Protein AF-A0A947NKS9-F1 (afdb_monomer_lite)

Structure (mmCIF, N/CA/C/O backbone):
data_AF-A0A947NKS9-F1
#
_entry.id   AF-A0A947NKS9-F1
#
loop_
_atom_site.group_PDB
_atom_site.id
_atom_site.type_symbol
_atom_site.label_atom_id
_atom_site.label_alt_id
_atom_site.label_comp_id
_atom_site.label_asym_id
_atom_site.label_entity_id
_atom_site.label_seq_id
_atom_site.pdbx_PDB_ins_code
_atom_site.Cartn_x
_atom_site.Cartn_y
_atom_site.Cartn_z
_atom_site.occupancy
_atom_site.B_iso_or_equiv
_atom_site.auth_seq_id
_ato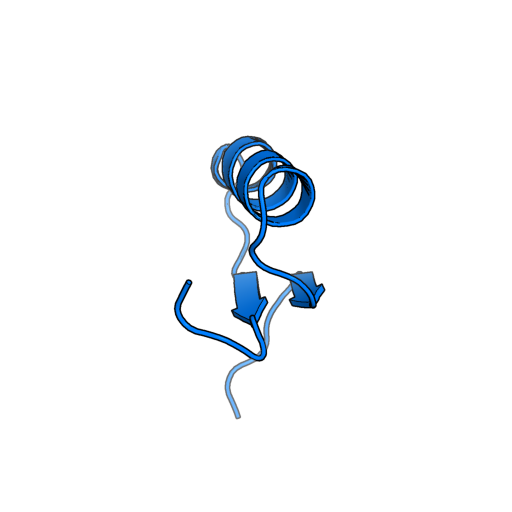m_site.auth_comp_id
_atom_site.auth_asym_id
_atom_site.auth_atom_id
_atom_site.pdbx_PDB_model_num
ATOM 1 N N . MET A 1 1 ? -13.737 -15.512 1.886 1.00 70.12 1 MET A N 1
ATOM 2 C CA . MET A 1 1 ? -13.044 -14.599 0.947 1.00 70.12 1 MET A CA 1
ATOM 3 C C . MET A 1 1 ? -12.532 -13.416 1.756 1.00 70.12 1 MET A C 1
ATOM 5 O O . MET A 1 1 ? -13.256 -12.994 2.649 1.00 70.12 1 MET A O 1
ATOM 9 N N . LYS A 1 2 ? -11.301 -12.934 1.532 1.00 77.56 2 LYS A N 1
ATOM 10 C CA . LYS A 1 2 ? -10.834 -11.703 2.196 1.00 77.56 2 LYS A CA 1
ATOM 11 C C . LYS A 1 2 ? -11.498 -10.507 1.517 1.00 77.56 2 LYS A C 1
ATOM 13 O O . LYS A 1 2 ? -11.460 -10.415 0.294 1.00 77.56 2 LYS A O 1
ATOM 18 N N . GLN A 1 3 ? -12.128 -9.650 2.309 1.00 90.94 3 GLN A N 1
ATOM 19 C CA . GLN A 1 3 ? -12.709 -8.396 1.851 1.00 90.94 3 GLN A CA 1
ATOM 20 C C . GLN A 1 3 ? -11.678 -7.297 2.116 1.00 90.94 3 GLN A C 1
ATOM 22 O O . GLN A 1 3 ? -11.060 -7.293 3.179 1.00 90.94 3 GLN A O 1
ATOM 27 N N . TYR A 1 4 ? -11.453 -6.442 1.126 1.00 96.00 4 TYR A N 1
ATOM 28 C CA . TYR A 1 4 ? -10.564 -5.292 1.224 1.00 96.00 4 TYR A CA 1
ATOM 29 C C .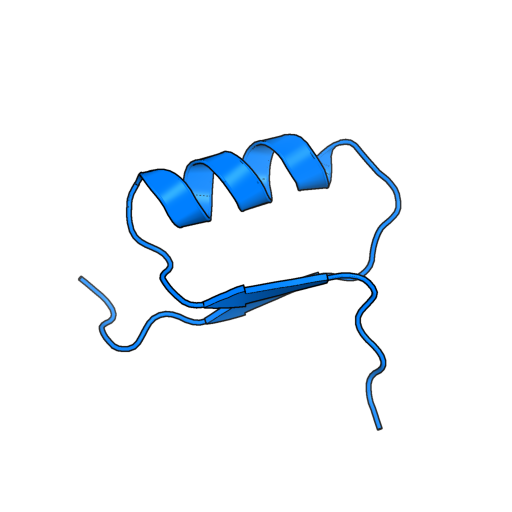 TYR A 1 4 ? -11.400 -4.036 1.028 1.00 96.00 4 TYR A C 1
ATOM 31 O O . TYR A 1 4 ? -12.254 -4.005 0.141 1.00 96.00 4 TYR A O 1
ATOM 39 N N . ASP A 1 5 ? -11.140 -3.014 1.833 1.00 97.19 5 ASP A N 1
ATOM 40 C CA . ASP A 1 5 ? -11.769 -1.702 1.689 1.00 97.19 5 ASP A CA 1
ATOM 41 C C . ASP A 1 5 ? -11.211 -0.971 0.461 1.00 97.19 5 ASP A C 1
ATOM 43 O O . ASP A 1 5 ? -11.934 -0.252 -0.226 1.00 97.19 5 ASP A O 1
ATOM 47 N N . VAL A 1 6 ? -9.920 -1.177 0.166 1.00 97.31 6 VAL A N 1
ATOM 48 C CA . VAL A 1 6 ? -9.219 -0.565 -0.970 1.00 97.31 6 VAL A CA 1
ATOM 49 C C . VAL A 1 6 ? -8.283 -1.573 -1.637 1.00 97.31 6 VAL A C 1
ATOM 51 O O . VAL A 1 6 ? -7.539 -2.296 -0.973 1.00 97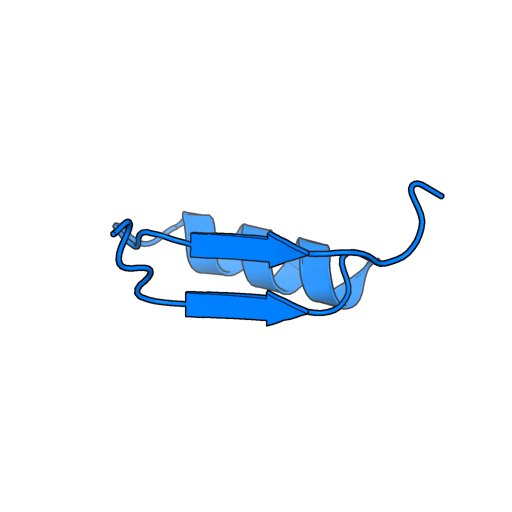.31 6 VAL A O 1
ATOM 54 N N . VAL A 1 7 ? -8.275 -1.579 -2.970 1.00 97.19 7 VAL A N 1
ATOM 55 C CA . VAL A 1 7 ? -7.284 -2.294 -3.781 1.00 97.19 7 VAL A CA 1
ATOM 56 C C . VAL A 1 7 ? -6.565 -1.292 -4.678 1.00 97.19 7 VAL A C 1
ATOM 58 O O . VAL A 1 7 ? -7.212 -0.522 -5.384 1.00 97.19 7 VAL A O 1
ATOM 61 N N . ILE A 1 8 ? -5.234 -1.310 -4.651 1.00 97.62 8 ILE A N 1
ATOM 62 C CA . ILE A 1 8 ? -4.364 -0.471 -5.480 1.00 97.62 8 ILE A CA 1
ATOM 63 C C . ILE A 1 8 ? -3.652 -1.380 -6.490 1.00 97.62 8 ILE A C 1
ATOM 65 O O . ILE A 1 8 ? -3.101 -2.413 -6.109 1.00 97.62 8 ILE A O 1
ATOM 69 N N . ILE A 1 9 ? -3.673 -1.006 -7.772 1.00 96.56 9 ILE A N 1
ATOM 70 C CA . ILE A 1 9 ? -3.009 -1.731 -8.867 1.00 96.56 9 ILE A CA 1
ATOM 71 C C . ILE A 1 9 ? -1.940 -0.810 -9.469 1.00 96.56 9 ILE A C 1
ATOM 73 O O . ILE A 1 9 ? -2.260 0.288 -9.921 1.00 96.56 9 ILE A O 1
ATOM 77 N N . GLY A 1 10 ? -0.692 -1.274 -9.455 1.00 95.94 10 GLY A N 1
ATOM 78 C CA . GLY A 1 10 ? 0.532 -0.501 -9.665 1.00 95.94 10 GLY A CA 1
ATOM 79 C C . GLY A 1 10 ? 1.161 -0.122 -8.320 1.00 95.94 10 GLY A C 1
ATOM 80 O O . GLY A 1 10 ? 0.601 0.690 -7.592 1.00 95.94 10 GLY A O 1
ATOM 81 N N . GLY A 1 11 ? 2.306 -0.718 -7.989 1.00 95.06 11 GLY A N 1
ATOM 82 C CA . GLY A 1 11 ? 3.114 -0.531 -6.779 1.00 95.06 11 GLY A CA 1
ATOM 83 C C . GLY A 1 11 ? 4.381 0.306 -6.962 1.00 95.06 11 GLY A C 1
ATOM 84 O O . GLY A 1 11 ? 5.127 0.468 -5.998 1.00 95.06 11 GLY A O 1
ATOM 85 N N . GLY A 1 12 ? 4.594 0.906 -8.137 1.00 94.12 12 GLY A N 1
ATOM 86 C CA . GLY A 1 12 ? 5.600 1.956 -8.322 1.00 94.12 12 GLY A CA 1
ATOM 87 C C . GLY A 1 12 ? 5.392 3.185 -7.412 1.00 94.12 12 GLY A C 1
ATOM 88 O O . GLY A 1 12 ? 4.495 3.232 -6.568 1.00 94.12 12 GLY A O 1
ATOM 89 N N . VAL A 1 13 ? 6.198 4.237 -7.605 1.00 95.69 13 VAL A N 1
ATOM 90 C CA . VAL A 1 13 ? 6.286 5.409 -6.696 1.00 95.69 13 VAL A CA 1
ATOM 91 C C . VAL A 1 13 ? 4.923 5.971 -6.277 1.00 95.69 13 VAL A C 1
ATOM 93 O O . VAL A 1 13 ? 4.691 6.237 -5.096 1.00 95.69 13 VAL A O 1
ATOM 96 N N . ILE A 1 14 ? 4.006 6.139 -7.230 1.00 96.88 14 ILE A N 1
ATOM 97 C CA . ILE A 1 14 ? 2.678 6.699 -6.963 1.00 96.88 14 ILE A CA 1
ATOM 98 C C . ILE A 1 14 ? 1.811 5.723 -6.163 1.00 96.88 14 ILE A C 1
ATOM 100 O O . ILE A 1 14 ? 1.235 6.120 -5.153 1.00 96.88 14 ILE A O 1
ATOM 104 N N . GLY A 1 15 ? 1.759 4.449 -6.554 1.00 97.06 15 GLY A N 1
ATOM 105 C CA . GLY A 1 15 ? 0.987 3.429 -5.846 1.00 97.06 15 GLY A CA 1
ATOM 106 C C . GLY A 1 15 ? 1.450 3.224 -4.409 1.00 97.06 15 GLY A C 1
ATOM 107 O O . GLY A 1 15 ? 0.634 3.214 -3.485 1.00 97.06 15 GLY A O 1
ATOM 108 N N . ALA A 1 16 ? 2.768 3.171 -4.203 1.00 96.38 16 ALA A N 1
ATOM 109 C CA . ALA A 1 16 ? 3.370 3.114 -2.877 1.00 96.38 16 ALA A CA 1
ATOM 110 C C . ALA A 1 16 ? 3.064 4.371 -2.045 1.00 96.38 16 ALA A C 1
ATOM 112 O O . ALA A 1 16 ? 2.764 4.264 -0.856 1.00 96.38 16 ALA A O 1
ATOM 113 N N . SER A 1 17 ? 3.086 5.561 -2.658 1.00 98.19 17 SER A N 1
ATOM 114 C CA . SER A 1 17 ? 2.747 6.816 -1.971 1.00 98.19 17 SER A CA 1
ATOM 115 C C . SER A 1 17 ? 1.275 6.860 -1.551 1.00 98.19 17 SER A C 1
ATOM 117 O O . SER A 1 17 ? 0.966 7.295 -0.443 1.00 98.19 17 SER A O 1
ATOM 119 N N . ILE A 1 18 ? 0.369 6.350 -2.389 1.00 97.94 18 ILE A N 1
ATOM 120 C CA . ILE A 1 18 ? -1.056 6.221 -2.058 1.00 97.94 18 ILE A CA 1
ATOM 121 C C . ILE A 1 18 ? -1.246 5.224 -0.909 1.00 97.94 18 ILE A C 1
ATOM 123 O O . ILE A 1 18 ? 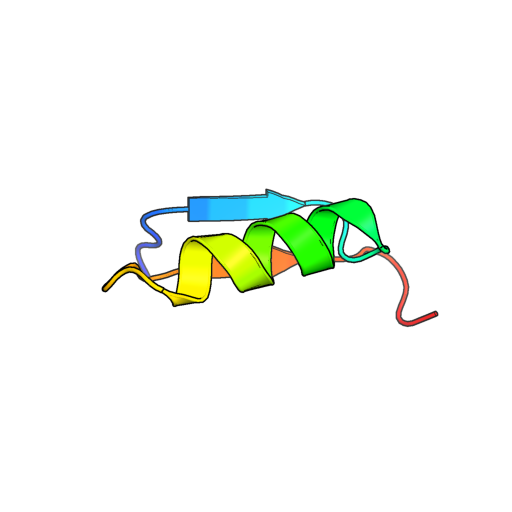-1.907 5.551 0.074 1.00 97.94 18 ILE A O 1
ATOM 127 N N . ALA A 1 19 ? -0.630 4.038 -0.982 1.00 97.81 19 ALA A N 1
ATOM 128 C CA . ALA A 1 19 ? -0.702 3.039 0.087 1.00 97.81 19 ALA A CA 1
ATOM 129 C C . ALA A 1 19 ? -0.159 3.586 1.420 1.00 97.81 19 ALA A C 1
ATOM 131 O O . ALA A 1 19 ? -0.749 3.363 2.476 1.00 97.81 19 ALA A O 1
ATOM 132 N N . ARG A 1 20 ? 0.938 4.352 1.368 1.00 97.81 20 ARG A N 1
ATOM 133 C CA . ARG A 1 20 ? 1.556 5.032 2.516 1.00 97.81 20 ARG A CA 1
ATOM 134 C C . ARG A 1 20 ? 0.62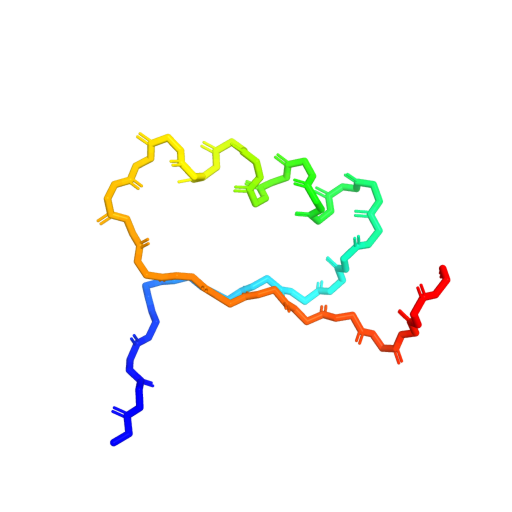6 6.062 3.156 1.00 97.81 20 ARG A C 1
ATOM 136 O O . ARG A 1 20 ? 0.581 6.149 4.379 1.00 97.81 20 ARG A O 1
ATOM 143 N N . GLU A 1 21 ? -0.097 6.847 2.364 1.00 98.06 21 GLU A N 1
ATOM 144 C CA . GLU A 1 21 ? -1.038 7.823 2.921 1.00 98.06 21 GLU A CA 1
ATOM 145 C C . GLU A 1 21 ? -2.270 7.121 3.508 1.00 98.06 21 GLU A C 1
ATOM 147 O O . GLU A 1 21 ? -2.702 7.427 4.621 1.00 98.06 21 GLU A O 1
ATOM 152 N N . LEU A 1 22 ? -2.790 6.106 2.811 1.00 97.81 22 LEU A N 1
ATOM 153 C CA . LEU A 1 22 ? -3.947 5.334 3.264 1.00 97.81 22 LEU A CA 1
ATOM 154 C C . LEU A 1 22 ? -3.654 4.466 4.496 1.00 97.81 22 LEU A C 1
ATOM 156 O O . LEU A 1 22 ? -4.571 4.190 5.271 1.00 97.81 22 LEU A O 1
ATOM 160 N N . SER A 1 23 ? -2.392 4.106 4.755 1.00 96.56 23 SER A N 1
ATOM 161 C CA . SER A 1 23 ? -2.012 3.349 5.956 1.00 96.56 23 SER A CA 1
ATOM 162 C C . SER A 1 23 ? -2.238 4.116 7.264 1.00 96.56 23 SER A C 1
ATOM 164 O O . SER A 1 23 ? -2.139 3.533 8.341 1.00 96.56 23 SER A O 1
ATOM 166 N N . ARG A 1 24 ? -2.510 5.428 7.200 1.00 98.12 24 ARG A N 1
ATOM 167 C CA . ARG A 1 24 ? -2.856 6.259 8.366 1.00 98.12 24 ARG A CA 1
ATOM 168 C C . ARG A 1 24 ? -4.274 5.986 8.881 1.00 98.12 24 ARG A C 1
ATOM 170 O O . ARG A 1 24 ? -4.607 6.396 9.991 1.00 98.12 24 ARG A O 1
ATOM 177 N N . TYR A 1 25 ? -5.096 5.297 8.093 1.00 97.81 25 TYR A N 1
ATOM 178 C CA . TYR A 1 25 ? -6.467 4.932 8.428 1.00 97.81 25 TYR A CA 1
ATOM 179 C C . TYR A 1 25 ? -6.560 3.450 8.801 1.00 97.81 25 TYR A C 1
ATOM 181 O O . TYR A 1 25 ? -5.729 2.630 8.416 1.00 97.81 25 TYR A O 1
ATOM 189 N N . LYS A 1 26 ? -7.615 3.077 9.532 1.00 96.50 26 LYS A N 1
ATOM 190 C CA . LYS A 1 26 ? -7.888 1.678 9.891 1.00 96.50 26 LYS A CA 1
ATOM 191 C C . 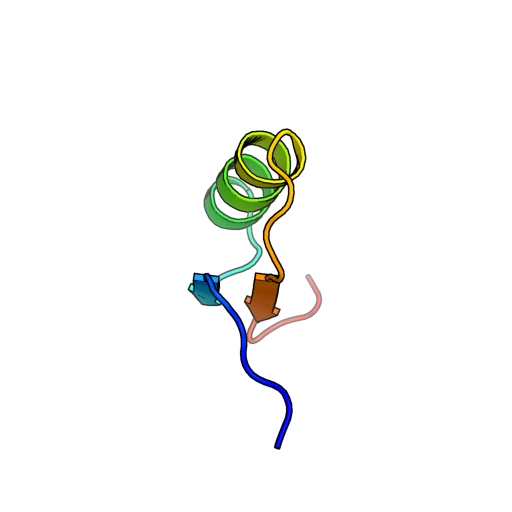LYS A 1 26 ? -8.640 0.966 8.759 1.00 96.50 26 LYS A C 1
ATOM 193 O O . LYS A 1 26 ? -9.796 0.592 8.929 1.00 96.50 26 LYS A O 1
ATOM 198 N N . LEU A 1 27 ? -7.980 0.833 7.611 1.00 96.31 27 LEU A N 1
ATOM 199 C CA . LEU A 1 27 ? -8.496 0.185 6.404 1.00 96.31 27 LEU A CA 1
ATOM 200 C C . LEU A 1 27 ? -7.745 -1.120 6.133 1.00 96.31 27 LEU A C 1
ATOM 202 O O . LEU A 1 27 ? -6.535 -1.222 6.341 1.00 96.31 27 LEU A O 1
ATOM 206 N N . SER A 1 28 ? -8.464 -2.113 5.630 1.00 96.50 28 SER A N 1
ATOM 207 C CA . SER A 1 28 ? -7.889 -3.306 5.023 1.00 96.50 28 SER A CA 1
ATOM 208 C C . SER A 1 28 ? -7.584 -3.020 3.551 1.00 96.50 28 SER A C 1
ATOM 210 O O . SER A 1 28 ? -8.478 -2.689 2.773 1.00 96.50 28 SER A O 1
ATOM 212 N N . MET A 1 29 ? -6.316 -3.131 3.148 1.00 96.38 29 MET A N 1
ATOM 213 C CA . MET A 1 29 ? -5.896 -2.816 1.777 1.00 96.38 29 MET A CA 1
ATOM 214 C C . MET A 1 29 ? -4.984 -3.875 1.158 1.00 96.38 29 MET A C 1
ATOM 216 O O . MET A 1 29 ? -4.264 -4.581 1.868 1.00 96.38 29 MET A O 1
ATOM 220 N N . ALA A 1 30 ? -5.018 -3.961 -0.172 1.00 96.38 30 ALA A N 1
ATOM 221 C CA . ALA A 1 30 ? -4.097 -4.751 -0.981 1.00 96.38 30 ALA A CA 1
ATOM 222 C C . ALA A 1 30 ? -3.443 -3.864 -2.050 1.00 96.38 30 ALA A C 1
ATOM 224 O O . ALA A 1 30 ? -4.128 -3.077 -2.702 1.00 96.38 30 ALA A O 1
ATOM 225 N N . LEU A 1 31 ? -2.131 -4.010 -2.228 1.00 96.69 31 LEU A N 1
ATOM 226 C CA . LEU A 1 31 ? -1.354 -3.374 -3.289 1.00 96.69 31 LEU A CA 1
ATOM 227 C C . LEU A 1 31 ? -0.819 -4.475 -4.203 1.00 96.69 31 LEU A C 1
ATOM 229 O O . LEU A 1 31 ? -0.190 -5.415 -3.719 1.00 96.69 31 LEU A O 1
ATOM 233 N N . PHE A 1 32 ? -1.077 -4.360 -5.500 1.00 95.81 32 PHE A N 1
ATOM 234 C CA . PHE A 1 32 ? -0.586 -5.284 -6.516 1.00 95.81 32 PHE A CA 1
ATOM 235 C C . PHE A 1 32 ? 0.341 -4.545 -7.471 1.00 95.81 32 PHE A C 1
ATOM 237 O O . PHE A 1 32 ? -0.024 -3.489 -7.975 1.00 95.81 32 PHE A O 1
ATOM 244 N N . GLU A 1 33 ? 1.499 -5.121 -7.765 1.00 96.19 33 GLU A N 1
ATOM 245 C CA . GLU A 1 33 ? 2.363 -4.703 -8.867 1.00 96.19 33 GLU A CA 1
ATOM 246 C C . GLU A 1 33 ? 2.613 -5.915 -9.763 1.00 96.19 33 GLU A C 1
ATOM 248 O O . GLU A 1 33 ? 2.642 -7.054 -9.294 1.00 96.19 33 GLU A O 1
ATOM 253 N N . LYS A 1 34 ? 2.707 -5.667 -11.068 1.00 92.38 34 LYS A N 1
ATOM 254 C CA . LYS A 1 34 ? 2.977 -6.694 -12.068 1.00 92.38 34 LYS A CA 1
ATOM 255 C C . LYS A 1 34 ? 4.422 -7.188 -11.984 1.00 92.38 34 LYS A C 1
ATOM 257 O O . LYS A 1 34 ? 4.663 -8.354 -12.282 1.00 92.38 34 LYS A O 1
ATOM 262 N N . GLU A 1 35 ? 5.352 -6.312 -11.621 1.00 86.88 35 GLU A N 1
ATOM 263 C CA . GLU A 1 35 ? 6.794 -6.575 -11.595 1.00 86.88 35 GLU A CA 1
ATOM 264 C C . GLU A 1 35 ? 7.374 -6.293 -10.197 1.00 86.88 35 GLU A C 1
ATOM 266 O O . GLU A 1 35 ? 6.843 -5.486 -9.444 1.00 86.88 35 GLU A O 1
ATOM 271 N N . GLU A 1 36 ? 8.422 -7.007 -9.789 1.00 73.81 36 GLU A N 1
ATOM 272 C CA . GLU A 1 36 ? 9.034 -6.795 -8.462 1.00 73.81 36 GLU A CA 1
ATOM 273 C C . GLU A 1 36 ? 10.024 -5.611 -8.435 1.00 73.81 36 GLU A C 1
ATOM 275 O O . GLU A 1 36 ? 10.476 -5.240 -7.350 1.00 73.81 36 GLU A O 1
ATOM 280 N N . GLU A 1 37 ? 10.330 -5.008 -9.595 1.00 58.50 37 GLU A N 1
ATOM 281 C CA . GLU A 1 37 ? 11.323 -3.931 -9.788 1.00 58.50 37 GLU A CA 1
ATOM 282 C C . GLU A 1 37 ? 10.710 -2.565 -10.136 1.00 58.50 37 GLU A C 1
ATOM 284 O O . GLU A 1 37 ? 9.837 -2.496 -11.033 1.00 58.50 37 GLU A O 1
#

pLDDT: mean 93.35, std 8.73, range [58.5, 98.19]

Secondary structure (DSSP, 8-state):
----SEEEE--SHHHHHHHHHHTTSS--EEEE-SS--

Sequence (37 aa):
MKQYDVVIIGGGVIGASIARELSRYKLSMALFEKEEE

Foldseek 3Di:
DDDWPEEAEACPPVSVVVVVVCVVDPTGYYYDYPDPD

Radius of gyration: 10.13 Å; chains: 1; bounding box: 24×22×22 Å